Protein AF-A0A3D2V757-F1 (afdb_monomer)

Secondary structure (DSSP, 8-state):
--------HHHHHHHHHHHHTT------PPPPPPP--TTS--EEEEE--STHHHHHHHHTTTSEEEEEE-SSHHHHHHH-

Foldseek 3Di:
DDDDPDDDPVNVCVVVVVCVVVPPPPPPDDPDDQDPDPVSADADEQEFQDDPNVVVCVVRVVHRDPYYHYPDPVSSVVRD

Radius of gyration: 23.04 Å; Cα contacts (8 Å, |Δi|>4): 54; chains: 1; bounding box: 61×49×38 Å

Solvent-accessible surface area (backbone atoms only — not comparable to full-atom values): 5290 Å²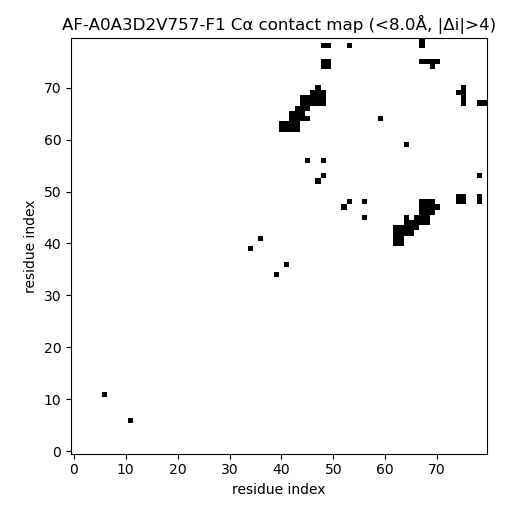 total; per-residue (Å²): 134,87,81,79,81,76,79,49,71,68,59,54,50,58,62,47,56,70,52,54,76,71,60,68,68,88,76,84,73,74,80,81,75,81,77,84,46,94,83,72,55,56,80,40,72,42,79,49,40,54,79,72,39,42,57,55,54,60,74,46,62,89,37,43,74,77,44,82,40,48,93,47,65,71,45,36,68,73,64,111

pLDDT: mean 82.67, std 15.26, range [40.59, 97.12]

Sequence (80 aa):
MRGQNKMKRRDFVKATSAGALLSGGVWSEVAAAESTASSGKLNVACVGTANRAAADISGVRQENIVALVDIDKSYLDRAA

Mean predicted aligned error: 13.51 Å

Structure (mmCIF, N/CA/C/O backbone):
data_AF-A0A3D2V757-F1
#
_entry.id   AF-A0A3D2V757-F1
#
loop_
_atom_site.group_PDB
_atom_site.id
_atom_site.type_symbol
_atom_site.label_atom_id
_atom_site.label_alt_id
_atom_site.label_comp_id
_atom_site.label_asym_id
_atom_site.label_entity_id
_atom_site.label_seq_id
_atom_site.pdbx_PDB_ins_code
_atom_site.Cartn_x
_atom_site.Cartn_y
_atom_site.Cartn_z
_atom_site.occupancy
_atom_site.B_iso_or_equiv
_atom_site.auth_seq_id
_atom_site.auth_comp_id
_atom_site.auth_asym_id
_atom_site.auth_atom_id
_atom_site.pdbx_PDB_model_num
ATOM 1 N N . MET A 1 1 ? 39.677 39.194 3.098 1.00 40.59 1 MET A N 1
ATOM 2 C CA . MET A 1 1 ? 39.356 37.750 2.980 1.00 40.59 1 MET A CA 1
ATOM 3 C C . MET A 1 1 ? 38.169 37.451 3.891 1.00 40.59 1 MET A C 1
ATOM 5 O O . MET A 1 1 ? 38.293 37.648 5.091 1.00 40.59 1 MET A O 1
ATOM 9 N N . ARG A 1 2 ? 36.996 37.085 3.352 1.00 46.31 2 ARG A N 1
ATOM 10 C CA . ARG A 1 2 ? 35.810 36.746 4.166 1.00 46.31 2 ARG A CA 1
ATOM 11 C C . ARG A 1 2 ? 35.951 35.309 4.679 1.00 46.31 2 ARG A C 1
ATOM 13 O O . ARG A 1 2 ? 35.958 34.377 3.880 1.00 46.31 2 ARG A O 1
ATOM 20 N N . GLY A 1 3 ? 36.096 35.143 5.993 1.00 50.16 3 GLY A N 1
ATOM 21 C CA . GLY A 1 3 ? 36.119 33.835 6.645 1.00 50.16 3 GLY A CA 1
ATOM 22 C C . GLY A 1 3 ? 34.750 33.165 6.543 1.00 50.16 3 GLY A C 1
ATOM 23 O O . GLY A 1 3 ? 33.772 33.652 7.100 1.00 50.16 3 GLY A O 1
ATOM 24 N N . GLN A 1 4 ? 34.676 32.062 5.804 1.00 63.12 4 GLN A N 1
ATOM 25 C CA . GLN A 1 4 ? 33.502 31.192 5.754 1.00 63.12 4 GLN A CA 1
ATOM 26 C C . GLN A 1 4 ? 33.311 30.549 7.135 1.00 63.12 4 GLN A C 1
ATOM 28 O O . GLN A 1 4 ? 34.111 29.703 7.542 1.00 63.12 4 GLN A O 1
ATOM 33 N N . ASN A 1 5 ? 32.273 30.956 7.868 1.00 62.25 5 ASN A N 1
ATOM 34 C CA . ASN A 1 5 ? 31.932 30.369 9.160 1.00 62.25 5 ASN A CA 1
ATOM 35 C C . ASN A 1 5 ? 31.367 28.953 8.935 1.00 62.25 5 ASN A C 1
ATOM 37 O O . ASN A 1 5 ? 30.181 28.777 8.662 1.00 62.25 5 ASN A O 1
ATOM 41 N N . LYS A 1 6 ? 32.231 27.930 8.971 1.00 72.44 6 LYS A N 1
ATOM 42 C CA . LYS A 1 6 ? 31.829 26.526 8.804 1.00 72.44 6 LYS A CA 1
ATOM 43 C C . LYS A 1 6 ? 31.107 26.053 10.064 1.00 72.44 6 LYS A C 1
ATOM 45 O O . LYS A 1 6 ? 31.745 25.572 10.999 1.00 72.44 6 LYS A O 1
ATOM 50 N N . MET A 1 7 ? 29.781 26.161 10.078 1.00 77.44 7 MET A N 1
ATOM 51 C CA . MET A 1 7 ? 28.967 25.504 11.101 1.00 77.44 7 MET A CA 1
ATOM 52 C C . MET A 1 7 ? 29.254 23.999 11.072 1.00 77.44 7 MET A C 1
ATOM 54 O O . MET A 1 7 ? 29.067 23.338 10.047 1.00 77.44 7 MET A O 1
ATOM 58 N N . LYS A 1 8 ? 29.746 23.438 12.181 1.00 84.69 8 LYS A N 1
ATOM 59 C CA . LYS A 1 8 ? 29.978 21.993 12.264 1.00 84.69 8 LYS A CA 1
ATOM 60 C C . LYS A 1 8 ? 28.624 21.306 12.416 1.00 84.69 8 LYS A C 1
ATOM 62 O O . LYS A 1 8 ? 27.780 21.760 13.183 1.00 84.69 8 LYS A O 1
ATOM 67 N N . ARG A 1 9 ? 28.437 20.159 11.750 1.00 78.00 9 ARG A N 1
ATOM 68 C CA . ARG A 1 9 ? 27.195 19.361 11.829 1.00 78.00 9 ARG A CA 1
ATOM 69 C C . ARG A 1 9 ? 26.738 19.109 13.271 1.00 78.00 9 ARG A C 1
ATOM 71 O O . ARG A 1 9 ? 25.547 19.157 13.541 1.00 78.00 9 ARG A O 1
ATOM 78 N N . ARG A 1 10 ? 27.676 18.898 14.205 1.00 79.56 10 ARG A N 1
ATOM 79 C CA . ARG A 1 10 ? 27.355 18.699 15.630 1.00 79.56 10 ARG A CA 1
ATOM 80 C C . ARG A 1 10 ? 26.718 19.933 16.274 1.00 79.56 10 ARG A C 1
ATOM 82 O O . ARG A 1 10 ? 25.859 19.779 17.131 1.00 79.56 10 ARG A O 1
ATOM 89 N N . ASP A 1 11 ? 27.161 21.127 15.890 1.00 81.06 11 ASP A N 1
ATOM 90 C CA . ASP A 1 11 ? 26.691 22.379 16.483 1.00 81.06 11 ASP A CA 1
ATOM 91 C C . ASP A 1 11 ? 25.272 22.674 15.984 1.00 81.06 11 ASP A C 1
ATOM 93 O O . ASP A 1 11 ? 24.406 23.050 16.766 1.00 81.06 11 ASP A O 1
ATOM 97 N N . PHE A 1 12 ? 24.999 22.358 14.713 1.00 81.88 12 PHE A N 1
ATOM 98 C CA . PHE A 1 12 ? 23.651 22.384 14.145 1.00 81.88 12 PHE A CA 1
ATOM 99 C C . PHE A 1 12 ? 22.706 21.374 14.815 1.00 81.88 12 PHE A C 1
ATOM 101 O O . PHE A 1 12 ? 21.593 21.735 15.188 1.00 81.88 12 PHE A O 1
ATOM 108 N N . VAL A 1 13 ? 23.142 20.123 15.017 1.00 81.44 13 VAL A N 1
ATOM 109 C CA . VAL A 1 13 ? 22.328 19.092 15.691 1.00 81.44 13 VAL A CA 1
ATOM 110 C C . VAL A 1 13 ? 22.026 19.484 17.141 1.00 81.44 13 VAL A C 1
ATOM 112 O O . VAL A 1 13 ? 20.887 19.354 17.571 1.00 81.44 13 VAL A O 1
ATOM 115 N N . LYS A 1 14 ? 22.999 20.035 17.881 1.00 78.62 14 LYS A N 1
ATOM 116 C CA . LYS A 1 14 ? 22.775 20.548 19.246 1.00 78.62 14 LYS A CA 1
ATOM 117 C C . LYS A 1 14 ? 21.792 21.720 19.282 1.00 78.62 14 LYS A C 1
ATOM 119 O O . LYS A 1 14 ? 20.928 21.766 20.155 1.00 78.62 14 LYS A O 1
ATOM 124 N N . ALA A 1 15 ? 21.913 22.654 18.339 1.00 74.81 15 ALA A N 1
ATOM 125 C CA . ALA A 1 15 ? 21.005 23.793 18.239 1.00 74.81 15 ALA A CA 1
ATOM 126 C C . ALA A 1 15 ? 19.570 23.357 17.888 1.00 74.81 15 ALA A C 1
ATOM 128 O O . ALA A 1 15 ? 18.612 23.888 18.439 1.00 74.81 15 ALA A O 1
ATOM 129 N N . THR A 1 16 ? 19.414 22.356 17.019 1.00 67.81 16 THR A N 1
ATOM 130 C CA . THR A 1 16 ? 18.097 21.849 16.592 1.00 67.81 16 THR A CA 1
ATOM 131 C C . THR A 1 16 ? 17.461 20.884 17.594 1.00 67.81 16 THR A C 1
ATOM 133 O O . THR A 1 16 ? 16.239 20.884 17.729 1.00 67.81 16 THR A O 1
ATOM 136 N N . SER A 1 17 ? 18.244 20.134 18.379 1.00 63.00 17 SER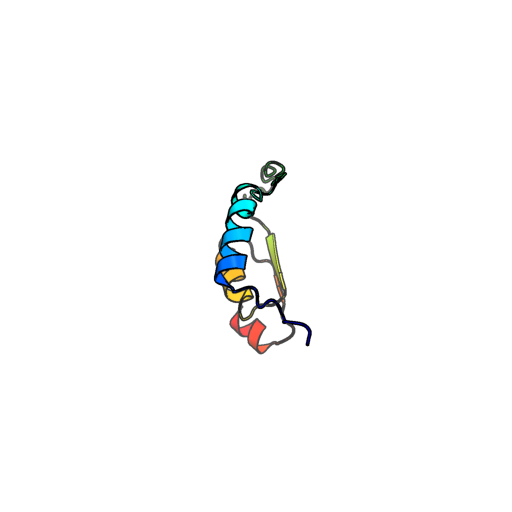 A N 1
ATOM 137 C CA . SER A 1 17 ? 17.707 19.240 19.419 1.00 63.00 17 SER A CA 1
ATOM 138 C C . SER A 1 17 ? 16.942 19.975 20.524 1.00 63.00 17 SER A C 1
ATOM 140 O O . SER A 1 17 ? 15.999 19.420 21.078 1.00 63.00 17 SER A O 1
ATOM 142 N N . ALA A 1 18 ? 17.295 21.233 20.814 1.00 61.28 18 ALA A N 1
ATOM 143 C CA . ALA A 1 18 ? 16.576 22.050 21.793 1.00 61.28 18 ALA A CA 1
ATOM 144 C C . ALA A 1 18 ? 15.180 22.490 21.301 1.00 61.28 18 ALA A C 1
ATOM 146 O O . ALA A 1 18 ? 14.282 22.683 22.113 1.00 61.28 18 ALA A O 1
ATOM 147 N N . GLY A 1 19 ? 14.978 22.610 19.981 1.00 58.19 19 GLY A N 1
ATOM 148 C CA . GLY A 1 19 ? 13.676 22.929 19.378 1.00 58.19 19 GLY A CA 1
ATOM 149 C C . GLY A 1 19 ? 12.789 21.705 19.123 1.00 58.19 19 GLY A C 1
ATOM 150 O O . GLY A 1 19 ? 11.569 21.831 19.087 1.00 58.19 19 GLY A O 1
ATOM 151 N N . ALA A 1 20 ? 13.381 20.513 18.998 1.00 57.81 20 ALA A N 1
ATOM 152 C CA . ALA A 1 20 ? 12.653 19.279 18.691 1.00 57.81 20 ALA A CA 1
ATOM 153 C C . ALA A 1 20 ? 11.724 18.802 19.827 1.00 57.81 20 ALA A C 1
ATOM 155 O O . ALA A 1 20 ? 10.723 18.138 19.574 1.00 57.81 20 ALA A O 1
ATOM 156 N N . LEU A 1 21 ? 12.017 19.177 21.077 1.00 55.72 21 LEU A N 1
ATOM 157 C CA . LEU A 1 21 ? 11.142 18.900 22.226 1.00 55.72 21 LEU A CA 1
ATOM 158 C C . LEU A 1 21 ? 9.832 19.707 22.180 1.00 55.72 21 LEU A C 1
ATOM 160 O O . LEU A 1 21 ? 8.850 19.303 22.793 1.00 55.72 21 LEU A O 1
ATOM 164 N N . LEU A 1 22 ? 9.805 20.819 21.436 1.00 55.72 22 LEU A N 1
ATOM 165 C CA . LEU A 1 22 ? 8.624 21.671 21.251 1.00 55.72 22 LEU A CA 1
ATOM 166 C C . LEU A 1 22 ? 7.920 21.433 19.909 1.00 55.72 22 LEU A C 1
ATOM 168 O O . LEU A 1 22 ? 6.818 21.929 19.702 1.00 55.72 22 LEU A O 1
ATOM 172 N N . SER A 1 23 ? 8.517 20.651 19.005 1.00 56.75 23 SER A N 1
ATOM 173 C CA . SER A 1 23 ? 7.884 20.218 17.755 1.00 56.75 23 SER A CA 1
ATOM 174 C C . SER A 1 23 ? 7.092 18.919 17.917 1.00 56.75 23 SER A C 1
ATOM 176 O O . SER A 1 23 ? 6.902 18.192 16.941 1.00 56.75 23 SER A O 1
ATOM 178 N N . GLY A 1 24 ? 6.641 18.605 19.137 1.00 57.22 24 GLY A N 1
ATOM 179 C CA . GLY A 1 24 ? 5.519 17.696 19.334 1.00 57.22 24 GLY A CA 1
ATOM 180 C C . GLY A 1 24 ? 4.311 18.331 18.659 1.00 57.22 24 GLY A C 1
ATOM 181 O O . GLY A 1 24 ? 3.631 19.154 19.262 1.00 57.22 24 GLY A O 1
ATOM 182 N N . GLY A 1 25 ? 4.150 18.057 17.364 1.00 60.62 25 GLY A N 1
ATOM 183 C CA . GLY A 1 25 ? 3.123 18.665 16.534 1.00 60.62 25 GLY A CA 1
ATOM 184 C C . GLY A 1 25 ? 1.755 18.554 17.196 1.00 60.62 25 G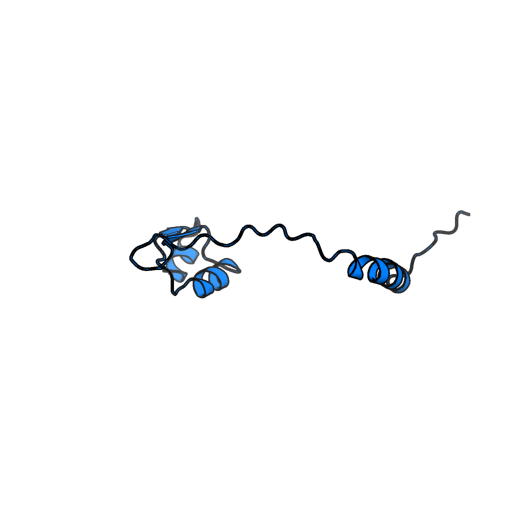LY A C 1
ATOM 185 O O . GLY A 1 25 ? 1.458 17.579 17.885 1.00 60.62 25 GLY A O 1
ATOM 186 N N . VAL A 1 26 ? 0.914 19.562 16.984 1.00 60.38 26 VAL A N 1
ATOM 187 C CA . VAL A 1 26 ? -0.503 19.453 17.321 1.00 60.38 26 VAL A CA 1
ATOM 188 C C . VAL A 1 26 ? -1.127 18.517 16.291 1.00 60.38 26 VAL A C 1
ATOM 190 O O . VAL A 1 26 ? -1.510 18.939 15.202 1.00 60.38 26 VAL A O 1
ATOM 193 N N . TRP A 1 27 ? -1.199 17.233 16.623 1.00 65.38 27 TRP A N 1
ATOM 194 C CA . TRP A 1 27 ? -2.012 16.275 15.889 1.00 65.38 27 TRP A CA 1
ATOM 195 C C . TRP A 1 27 ? -3.465 16.539 16.286 1.00 65.38 27 TRP A C 1
ATOM 197 O O . TRP A 1 27 ? -3.940 16.058 17.311 1.00 65.38 27 TRP A O 1
ATOM 207 N N . SER A 1 28 ? -4.162 17.389 15.525 1.00 67.62 28 SER A N 1
ATOM 208 C CA . SER A 1 28 ? -5.625 17.445 15.604 1.00 67.62 28 SER A CA 1
ATOM 209 C C . SER A 1 28 ? -6.166 16.186 14.938 1.00 67.62 28 SER A C 1
ATOM 211 O O . SER A 1 28 ? -6.505 16.200 13.758 1.00 67.62 28 SER A O 1
ATOM 213 N N . GLU A 1 29 ? -6.174 15.076 15.668 1.00 71.56 29 GLU A N 1
ATOM 214 C CA . GLU A 1 29 ? -6.885 13.881 15.235 1.00 71.56 29 GLU A CA 1
ATOM 215 C C . GLU A 1 29 ? -8.354 14.016 15.618 1.00 71.56 29 GLU A C 1
ATOM 217 O O . GLU A 1 29 ? -8.718 14.228 16.776 1.00 71.56 29 GLU A O 1
ATOM 222 N N . VAL A 1 30 ? -9.214 13.914 14.610 1.00 77.44 30 VAL A N 1
ATOM 223 C CA . VAL A 1 30 ? -10.629 13.634 14.827 1.00 77.44 30 VAL A CA 1
ATOM 224 C C . VAL A 1 30 ? -10.724 12.178 15.267 1.00 77.44 30 VAL A C 1
ATOM 226 O O . VAL A 1 30 ? -10.068 11.316 14.681 1.00 77.44 30 VAL A O 1
ATOM 229 N N . ALA A 1 31 ? -11.527 11.905 16.299 1.00 80.06 31 ALA A N 1
ATOM 230 C CA . ALA A 1 31 ? -11.783 10.536 16.730 1.00 80.06 31 ALA A CA 1
ATOM 231 C C . ALA A 1 31 ? -12.234 9.689 15.530 1.00 80.06 31 ALA A C 1
ATOM 233 O O . ALA A 1 31 ? -13.085 10.124 14.749 1.00 80.06 31 ALA A O 1
ATOM 234 N N . ALA A 1 32 ? -11.649 8.499 15.378 1.00 77.75 32 ALA A N 1
ATOM 235 C CA . ALA A 1 32 ? -12.034 7.587 14.312 1.00 77.75 32 ALA A CA 1
ATOM 236 C C . ALA A 1 32 ? -13.542 7.314 14.398 1.00 77.75 32 ALA A C 1
ATOM 238 O O . ALA A 1 32 ? -14.063 6.996 15.468 1.00 77.75 32 ALA A O 1
ATOM 239 N N . ALA A 1 33 ? -14.243 7.479 13.278 1.00 80.69 33 ALA A N 1
ATOM 240 C CA . ALA A 1 33 ? -15.652 7.136 13.216 1.00 80.69 33 ALA A CA 1
ATOM 241 C C . ALA A 1 33 ? -15.816 5.617 13.359 1.00 80.69 33 ALA A C 1
ATOM 243 O O . ALA A 1 33 ? -15.054 4.848 12.769 1.00 80.69 33 ALA A O 1
ATOM 244 N N . GLU A 1 34 ? -16.829 5.200 14.117 1.00 81.38 34 GLU A N 1
ATOM 245 C CA . GLU A 1 34 ? -17.237 3.798 14.195 1.00 81.38 34 GLU A CA 1
ATOM 246 C C . GLU A 1 34 ? -17.558 3.260 12.794 1.00 81.38 34 GLU A C 1
ATOM 248 O O . GLU A 1 34 ? -18.189 3.936 11.972 1.00 81.38 34 GLU A O 1
ATOM 253 N N . SER A 1 35 ? -17.117 2.033 12.515 1.00 81.25 35 SER A N 1
ATOM 254 C CA . SER A 1 35 ? -17.372 1.397 11.224 1.00 81.25 35 SER A CA 1
ATOM 255 C C . SER A 1 35 ? -18.861 1.093 11.076 1.00 81.25 35 SER A C 1
ATOM 257 O O . SER A 1 35 ? -19.465 0.438 11.921 1.00 81.25 35 SER A O 1
ATOM 259 N N . THR A 1 36 ? -19.458 1.536 9.972 1.00 85.00 36 THR A N 1
ATOM 260 C CA . THR A 1 36 ? -20.855 1.229 9.625 1.00 85.00 36 THR A CA 1
ATOM 261 C C . THR A 1 36 ? -20.982 -0.008 8.733 1.00 85.00 36 THR A C 1
ATOM 263 O O . THR A 1 36 ? -22.091 -0.408 8.375 1.00 85.00 36 THR A O 1
ATOM 266 N N . ALA A 1 37 ? -19.857 -0.625 8.355 1.00 81.94 37 ALA A N 1
ATOM 267 C CA . ALA A 1 37 ? -19.843 -1.816 7.521 1.00 81.94 37 ALA A CA 1
ATOM 268 C C . ALA A 1 37 ? -20.307 -3.040 8.320 1.00 81.94 37 ALA A C 1
ATOM 270 O O . ALA A 1 37 ? -19.761 -3.343 9.378 1.00 81.94 37 ALA A O 1
ATOM 271 N N . SER A 1 38 ? -21.258 -3.804 7.777 1.00 79.81 38 SER A N 1
ATOM 272 C CA . SER A 1 38 ? -21.787 -5.007 8.437 1.00 79.81 38 SER A CA 1
ATOM 273 C C . SER A 1 38 ? -20.725 -6.082 8.699 1.00 79.81 38 SER A C 1
ATOM 275 O O . SER A 1 38 ? -20.840 -6.840 9.657 1.00 79.81 38 SER A O 1
ATOM 277 N N . SER A 1 39 ? -19.685 -6.145 7.861 1.00 84.69 39 SER A N 1
ATOM 278 C CA . SER A 1 39 ? -18.547 -7.058 8.011 1.00 84.69 39 SER A CA 1
ATOM 279 C C . SER A 1 39 ? -17.474 -6.553 8.980 1.00 84.69 39 SER A C 1
ATOM 281 O O . SER A 1 39 ? -16.573 -7.316 9.321 1.00 84.69 39 SER A O 1
ATOM 283 N N . GLY A 1 40 ? -17.513 -5.271 9.362 1.00 87.00 40 GLY A N 1
ATOM 284 C CA . GLY A 1 40 ? -16.450 -4.605 10.117 1.00 87.00 40 GLY A CA 1
ATOM 285 C C . GLY A 1 40 ? -15.130 -4.421 9.355 1.00 87.00 40 GLY A C 1
ATOM 286 O O . GLY A 1 40 ? -14.160 -3.981 9.962 1.00 87.00 40 GLY A O 1
ATOM 287 N N . LYS A 1 41 ? -15.076 -4.735 8.051 1.00 91.81 41 LYS A N 1
ATOM 288 C CA . LYS A 1 41 ? -13.866 -4.636 7.212 1.00 91.81 41 LYS A CA 1
ATOM 289 C C . LYS A 1 41 ? -13.936 -3.493 6.209 1.00 91.81 41 LYS A C 1
ATOM 291 O O . LYS A 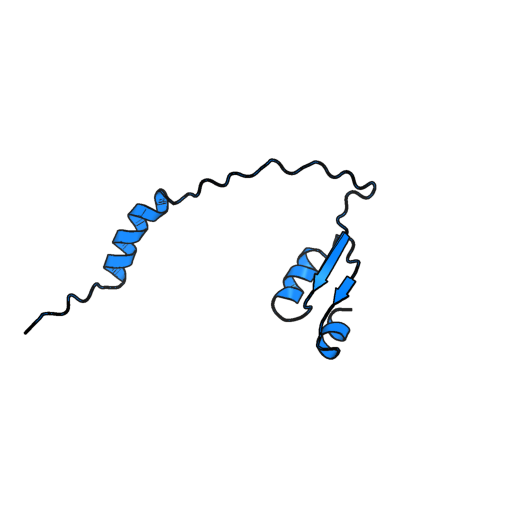1 41 ? -15.012 -3.170 5.702 1.00 91.81 41 LYS A O 1
ATOM 296 N N . LEU A 1 42 ? -12.777 -2.943 5.860 1.00 92.06 42 LEU A N 1
ATOM 297 C CA . LEU A 1 42 ? -12.637 -1.965 4.785 1.00 92.06 42 LEU A CA 1
ATOM 298 C C . LEU A 1 42 ? -12.581 -2.654 3.415 1.00 92.06 42 LEU A C 1
ATOM 300 O O . LEU A 1 42 ? -12.040 -3.749 3.274 1.00 92.06 42 LEU A O 1
ATOM 304 N N . ASN A 1 43 ? -13.099 -1.973 2.391 1.00 94.31 43 ASN A N 1
ATOM 305 C CA . ASN A 1 43 ? -12.864 -2.327 0.991 1.00 94.31 43 ASN A CA 1
ATOM 306 C C . ASN A 1 43 ? -11.698 -1.484 0.467 1.00 94.31 43 ASN A C 1
ATOM 308 O O . ASN A 1 43 ? -11.800 -0.258 0.409 1.00 94.31 43 ASN A O 1
ATOM 312 N N . VAL A 1 44 ? -10.597 -2.132 0.098 1.00 95.56 44 VAL A N 1
ATOM 313 C CA . VAL A 1 44 ? -9.332 -1.474 -0.247 1.00 95.56 44 VAL A CA 1
ATOM 314 C C . VAL A 1 44 ? -8.989 -1.730 -1.711 1.00 95.56 44 VAL A C 1
ATOM 316 O O . VAL A 1 44 ? -8.953 -2.874 -2.162 1.00 95.56 44 VAL A O 1
ATOM 319 N N . ALA A 1 45 ? -8.719 -0.659 -2.455 1.00 97.00 45 ALA A N 1
ATOM 320 C CA . ALA A 1 45 ? -8.147 -0.725 -3.795 1.00 97.00 45 ALA A CA 1
ATOM 321 C C . ALA A 1 45 ? -6.681 -0.279 -3.740 1.00 97.00 45 ALA A C 1
ATOM 323 O O . ALA A 1 45 ? -6.382 0.790 -3.206 1.00 97.00 45 ALA A O 1
ATOM 324 N N . CYS A 1 46 ? -5.774 -1.080 -4.296 1.00 96.56 46 CYS A N 1
ATOM 325 C CA . CYS A 1 46 ? -4.342 -0.788 -4.299 1.00 96.56 46 CYS A CA 1
ATOM 326 C C . CYS A 1 46 ? -3.880 -0.421 -5.714 1.00 96.56 46 CYS A C 1
ATOM 328 O O . CYS A 1 46 ? -4.022 -1.220 -6.642 1.00 96.56 46 CYS A O 1
ATOM 330 N N . VAL A 1 47 ? -3.326 0.786 -5.872 1.00 96.75 47 VAL A N 1
ATOM 331 C CA . VAL A 1 47 ? -2.770 1.292 -7.138 1.00 96.75 47 VAL A CA 1
ATOM 332 C C . VAL A 1 47 ? -1.247 1.343 -7.027 1.00 96.75 47 VAL A C 1
ATOM 334 O O . VAL A 1 47 ? -0.704 2.073 -6.200 1.00 96.75 47 VAL A O 1
ATOM 337 N N . GLY A 1 48 ? -0.575 0.563 -7.871 1.00 96.69 48 GLY A N 1
ATOM 338 C CA . GLY A 1 48 ? 0.815 0.147 -7.719 1.00 96.69 48 GLY A CA 1
ATOM 339 C C . GLY A 1 48 ? 0.919 -1.087 -6.817 1.00 96.69 48 GLY A C 1
ATOM 340 O O . GLY A 1 48 ? 0.343 -1.114 -5.729 1.00 96.69 48 GLY A O 1
ATOM 341 N N . THR A 1 49 ? 1.652 -2.115 -7.248 1.00 96.81 49 THR A N 1
ATOM 342 C CA . THR A 1 49 ? 1.712 -3.404 -6.529 1.00 96.81 49 THR A CA 1
ATOM 343 C C . THR A 1 49 ? 3.111 -3.823 -6.079 1.00 96.81 49 THR A C 1
ATOM 345 O O . THR A 1 49 ? 3.256 -4.718 -5.244 1.00 96.81 49 THR A O 1
ATOM 348 N N . ALA A 1 50 ? 4.160 -3.171 -6.583 1.00 94.19 50 ALA A N 1
ATOM 349 C CA . ALA A 1 50 ? 5.547 -3.566 -6.349 1.00 94.19 50 ALA A CA 1
ATOM 350 C C . ALA A 1 50 ? 6.290 -2.708 -5.307 1.00 94.19 50 ALA A C 1
ATOM 352 O O . ALA A 1 50 ? 5.827 -1.667 -4.836 1.00 94.19 50 ALA A O 1
ATOM 353 N N . ASN A 1 51 ? 7.511 -3.139 -4.978 1.00 93.62 51 ASN A N 1
ATOM 354 C CA . ASN A 1 51 ? 8.447 -2.435 -4.099 1.00 93.62 51 ASN A CA 1
ATOM 355 C C . ASN A 1 51 ? 7.838 -2.147 -2.721 1.00 93.62 51 ASN A C 1
ATOM 357 O O . ASN A 1 51 ? 7.555 -3.074 -1.963 1.00 93.62 51 ASN A O 1
ATOM 361 N N . ARG A 1 52 ? 7.636 -0.867 -2.385 1.00 94.81 52 ARG A N 1
ATOM 362 C CA . ARG A 1 52 ? 7.062 -0.481 -1.098 1.00 94.81 52 ARG A CA 1
ATOM 363 C C . ARG A 1 52 ? 5.593 -0.886 -0.975 1.00 94.81 52 ARG A C 1
ATOM 365 O O . ARG A 1 52 ? 5.203 -1.342 0.096 1.00 94.81 52 ARG A O 1
ATOM 372 N N . ALA A 1 53 ? 4.838 -0.826 -2.073 1.00 95.31 53 ALA A N 1
ATOM 373 C CA . ALA A 1 53 ? 3.422 -1.173 -2.077 1.00 95.31 53 ALA A CA 1
ATOM 374 C C . ALA A 1 53 ? 3.182 -2.634 -1.674 1.00 95.31 53 ALA A C 1
ATOM 376 O O . ALA A 1 53 ? 2.197 -2.922 -1.010 1.00 95.31 53 ALA A O 1
ATOM 377 N N . ALA A 1 54 ? 4.105 -3.554 -1.974 1.00 95.50 54 ALA A N 1
ATOM 378 C CA . ALA A 1 54 ? 3.967 -4.957 -1.580 1.00 95.50 54 ALA A CA 1
ATOM 379 C C . ALA A 1 54 ? 3.867 -5.139 -0.051 1.00 95.50 54 ALA A C 1
ATOM 381 O O . ALA A 1 54 ? 3.088 -5.965 0.427 1.00 95.50 54 ALA A O 1
ATOM 382 N N . ALA A 1 55 ? 4.627 -4.354 0.720 1.00 96.62 55 ALA A N 1
ATOM 383 C CA . ALA A 1 55 ? 4.556 -4.384 2.179 1.00 96.62 55 ALA A CA 1
ATOM 384 C C . ALA A 1 55 ? 3.240 -3.780 2.691 1.00 96.62 55 ALA A C 1
ATOM 386 O O . ALA A 1 55 ? 2.628 -4.344 3.595 1.00 96.62 55 ALA A O 1
ATOM 387 N N . ASP A 1 56 ? 2.782 -2.686 2.080 1.00 96.25 56 ASP A N 1
ATOM 388 C CA . ASP A 1 56 ? 1.537 -2.013 2.464 1.00 96.25 56 ASP A CA 1
ATOM 389 C C . ASP A 1 56 ? 0.317 -2.895 2.154 1.00 96.25 56 ASP A C 1
ATOM 391 O O . ASP A 1 56 ? -0.519 -3.119 3.027 1.00 96.25 56 ASP A O 1
ATOM 395 N N . ILE A 1 57 ? 0.275 -3.500 0.959 1.00 96.50 57 ILE A N 1
ATOM 396 C CA . ILE A 1 57 ? -0.733 -4.494 0.560 1.00 96.50 57 ILE A CA 1
ATOM 397 C C . ILE A 1 57 ? -0.721 -5.667 1.540 1.00 96.50 57 ILE A C 1
ATOM 399 O O . ILE A 1 57 ? -1.776 -6.108 1.990 1.00 96.50 57 ILE A O 1
ATOM 403 N N . SER A 1 58 ? 0.464 -6.158 1.924 1.00 96.12 58 SER A N 1
ATOM 404 C CA . SER A 1 58 ? 0.575 -7.218 2.929 1.00 96.12 58 SER A CA 1
ATOM 405 C C . SER A 1 58 ? 0.028 -6.802 4.295 1.00 96.12 58 SER A C 1
ATOM 407 O O . SER A 1 58 ? -0.552 -7.641 4.981 1.00 96.12 58 SER A O 1
ATOM 409 N N . GLY A 1 59 ? 0.210 -5.542 4.692 1.00 97.00 59 GLY A N 1
ATOM 410 C CA . GLY A 1 59 ? -0.279 -4.997 5.960 1.00 97.00 59 GLY A CA 1
ATOM 411 C C . GLY A 1 59 ? -1.799 -4.833 6.029 1.00 97.00 59 GLY A C 1
ATOM 412 O O . GLY A 1 59 ? -2.348 -4.726 7.123 1.00 97.00 59 GLY A O 1
ATOM 413 N N . VAL A 1 60 ? -2.484 -4.846 4.881 1.00 96.44 60 VAL A N 1
ATOM 414 C CA . VAL A 1 60 ? -3.951 -4.756 4.786 1.00 96.44 60 VAL A CA 1
ATOM 415 C C . VAL A 1 60 ? -4.603 -6.046 4.281 1.00 96.44 60 VAL A C 1
ATOM 417 O O . VAL A 1 60 ? -5.785 -6.047 3.955 1.00 96.44 60 VAL A O 1
ATOM 420 N N . ARG A 1 61 ? -3.871 -7.170 4.235 1.00 95.00 61 ARG A N 1
ATOM 421 C CA . ARG A 1 61 ? -4.378 -8.471 3.741 1.00 95.00 61 ARG A CA 1
ATOM 422 C C . ARG A 1 61 ? -5.596 -9.007 4.498 1.00 95.00 61 ARG A C 1
ATOM 424 O O . ARG A 1 61 ? -6.306 -9.856 3.969 1.00 95.00 61 ARG A O 1
ATOM 431 N N . GLN A 1 62 ? -5.819 -8.561 5.730 1.00 95.31 62 GLN A N 1
ATOM 432 C CA . GLN A 1 62 ? -6.999 -8.904 6.526 1.00 95.31 62 GLN A CA 1
ATOM 433 C C . GLN A 1 62 ? -8.279 -8.183 6.068 1.00 95.31 62 GLN A C 1
ATOM 435 O O . GLN A 1 62 ? -9.377 -8.655 6.383 1.00 95.31 62 GLN A O 1
ATOM 440 N N . GLU A 1 63 ? -8.143 -7.076 5.334 1.00 95.69 63 GLU A N 1
ATOM 441 C CA . GLU A 1 63 ? -9.247 -6.305 4.759 1.00 95.69 63 GLU A CA 1
ATOM 442 C C . GLU A 1 63 ? -9.728 -6.913 3.434 1.00 95.69 63 GLU A C 1
ATOM 444 O O . GLU A 1 63 ? -9.136 -7.850 2.894 1.00 95.69 63 GLU A O 1
ATOM 449 N N . ASN A 1 64 ? -10.817 -6.379 2.880 1.00 95.25 64 ASN A N 1
ATOM 450 C CA . ASN A 1 64 ? -11.309 -6.804 1.575 1.00 95.25 64 ASN A CA 1
ATOM 451 C C . ASN A 1 64 ? -10.542 -6.066 0.470 1.00 95.2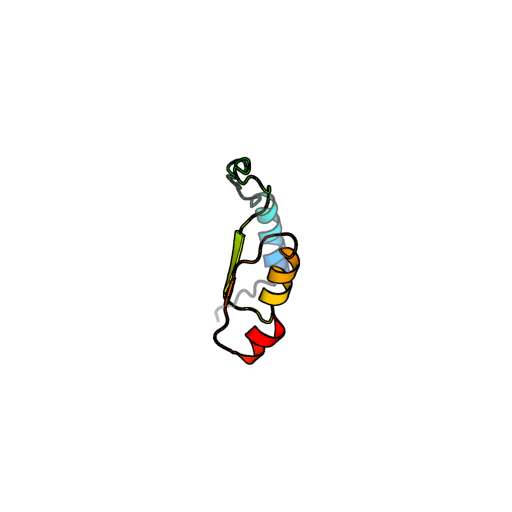5 64 ASN A C 1
ATOM 453 O O . ASN A 1 64 ? -10.885 -4.937 0.115 1.00 95.25 64 ASN A O 1
ATOM 457 N N . ILE A 1 65 ? -9.515 -6.694 -0.100 1.00 95.81 65 ILE A N 1
ATOM 458 C CA . ILE A 1 65 ? -8.825 -6.147 -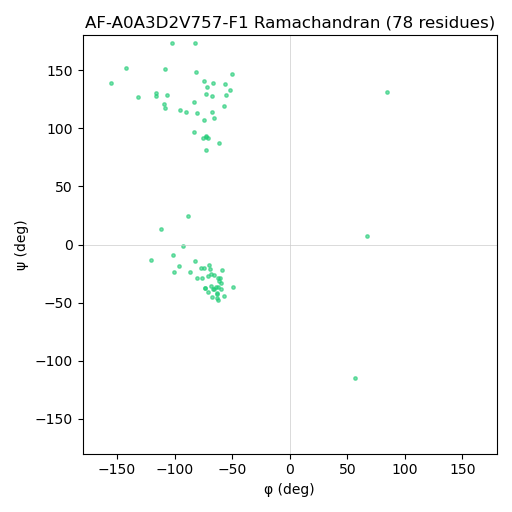1.275 1.00 95.81 65 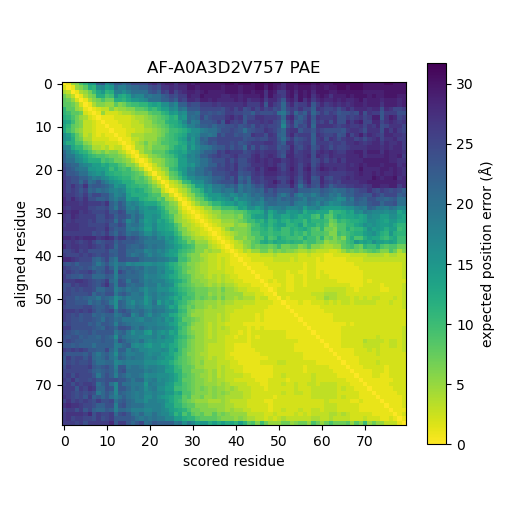ILE A CA 1
ATOM 459 C C . ILE A 1 65 ? -9.725 -6.349 -2.500 1.00 95.81 65 ILE A C 1
ATOM 46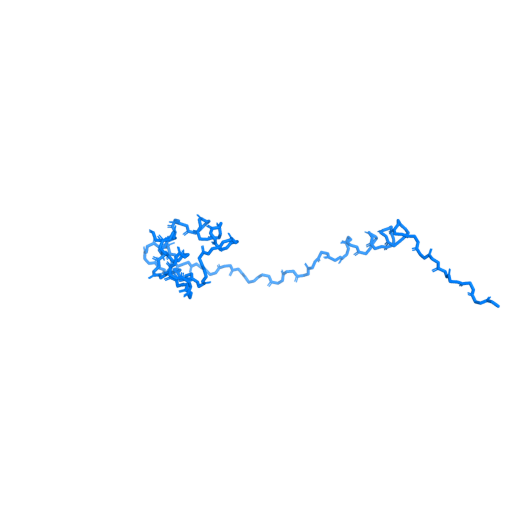1 O O . ILE A 1 65 ? -9.904 -7.470 -2.970 1.00 95.81 65 ILE A O 1
ATOM 465 N N . VAL A 1 66 ? -10.317 -5.264 -3.002 1.00 96.88 66 VAL A N 1
ATOM 466 C CA . VAL A 1 66 ? -11.307 -5.302 -4.096 1.00 96.88 66 VAL A CA 1
ATOM 467 C C . VAL A 1 66 ? -10.698 -5.048 -5.472 1.00 96.88 66 VAL A C 1
ATOM 469 O O . VAL A 1 66 ? -11.316 -5.372 -6.483 1.00 96.88 66 VAL A O 1
ATOM 472 N N . ALA A 1 67 ? -9.496 -4.469 -5.524 1.00 96.88 67 ALA A N 1
ATOM 473 C CA . ALA A 1 67 ? -8.774 -4.235 -6.767 1.00 96.88 67 ALA A CA 1
ATOM 474 C C . ALA A 1 67 ? -7.263 -4.149 -6.529 1.00 96.88 67 ALA A C 1
ATOM 476 O O . ALA A 1 67 ? -6.811 -3.491 -5.589 1.00 96.88 67 ALA A O 1
ATOM 477 N N . LEU A 1 68 ? -6.500 -4.753 -7.439 1.00 96.81 68 LEU A N 1
ATOM 478 C CA . LEU A 1 68 ? -5.073 -4.513 -7.621 1.00 96.81 68 LEU A CA 1
ATOM 479 C C . LEU A 1 68 ? -4.877 -3.919 -9.012 1.00 96.81 68 LEU A C 1
ATOM 481 O O . LEU A 1 68 ? -5.407 -4.442 -9.993 1.00 96.81 68 LEU A O 1
ATOM 485 N N . VAL A 1 69 ? -4.140 -2.818 -9.091 1.00 96.69 69 VAL A N 1
ATOM 486 C CA . VAL A 1 69 ? -3.887 -2.108 -10.344 1.00 96.69 69 VAL A CA 1
ATOM 487 C C . VAL A 1 69 ? -2.400 -1.828 -10.443 1.00 96.69 69 VAL A C 1
ATOM 489 O O . VAL A 1 69 ? -1.832 -1.218 -9.546 1.00 96.69 69 VAL A O 1
ATOM 492 N N . ASP A 1 70 ? -1.776 -2.220 -11.545 1.00 97.12 70 ASP A N 1
ATOM 493 C CA . ASP A 1 70 ? -0.431 -1.779 -11.909 1.00 97.12 70 ASP A CA 1
ATOM 494 C C . ASP A 1 70 ? -0.374 -1.580 -13.428 1.00 97.12 70 ASP A C 1
ATOM 496 O O . ASP A 1 70 ? -1.128 -2.214 -14.171 1.00 97.12 70 ASP A O 1
ATOM 500 N N . ILE A 1 71 ? 0.490 -0.676 -13.889 1.00 96.81 71 ILE A N 1
ATOM 501 C CA . ILE A 1 71 ? 0.734 -0.481 -15.322 1.00 96.81 71 ILE A CA 1
ATOM 502 C C . ILE A 1 71 ? 1.617 -1.602 -15.883 1.00 96.81 71 ILE A C 1
ATOM 504 O O . ILE A 1 71 ? 1.498 -1.951 -17.057 1.00 96.81 71 ILE A O 1
ATOM 508 N N . ASP A 1 72 ? 2.485 -2.180 -15.047 1.00 96.62 72 ASP A N 1
ATOM 509 C CA . ASP A 1 72 ? 3.326 -3.312 -15.412 1.00 96.62 72 ASP A CA 1
ATOM 510 C C . ASP A 1 72 ? 2.602 -4.623 -15.098 1.00 96.62 72 ASP A C 1
ATOM 512 O O . ASP A 1 72 ? 2.380 -4.996 -13.941 1.00 96.62 72 ASP A O 1
ATOM 516 N N . LYS A 1 73 ? 2.272 -5.369 -16.153 1.00 96.75 73 LYS A N 1
ATOM 517 C CA . LYS A 1 73 ? 1.600 -6.661 -16.027 1.00 96.75 73 LYS A CA 1
ATOM 518 C C . LYS A 1 73 ? 2.412 -7.679 -15.218 1.00 96.75 73 LYS A C 1
ATOM 520 O O . LYS A 1 73 ? 1.828 -8.459 -14.476 1.00 96.75 73 LYS A O 1
ATOM 525 N N . SER A 1 74 ? 3.739 -7.645 -15.293 1.00 96.62 74 SER A N 1
ATOM 526 C CA . SER A 1 74 ? 4.606 -8.548 -14.531 1.00 96.62 74 SER A CA 1
ATOM 527 C C . SER A 1 74 ? 4.510 -8.275 -13.031 1.00 96.62 74 SER A C 1
ATOM 529 O O . SER A 1 74 ? 4.532 -9.206 -12.229 1.00 96.62 74 SER A O 1
ATOM 531 N N . TYR A 1 75 ? 4.406 -7.005 -12.631 1.00 96.44 75 TYR A N 1
ATOM 532 C CA . TYR A 1 75 ? 4.203 -6.639 -11.227 1.00 96.44 75 TYR A CA 1
ATOM 533 C C . TYR A 1 75 ? 2.792 -6.938 -10.751 1.00 96.44 75 TYR A C 1
ATOM 535 O O . TYR A 1 75 ? 2.626 -7.399 -9.620 1.00 96.44 75 TYR A O 1
ATOM 543 N N . LEU A 1 76 ? 1.793 -6.741 -11.606 1.00 96.25 76 LEU A N 1
ATOM 544 C CA . LEU A 1 76 ? 0.423 -7.116 -11.289 1.00 96.25 76 LEU A CA 1
ATOM 545 C C . LEU A 1 76 ? 0.296 -8.632 -11.066 1.00 96.25 76 LEU A C 1
ATOM 547 O O . LEU A 1 76 ? -0.224 -9.050 -10.035 1.00 96.25 76 LEU 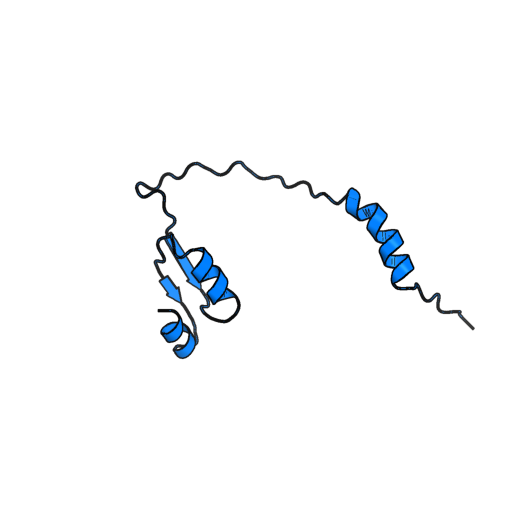A O 1
ATOM 551 N N . ASP A 1 77 ? 0.857 -9.447 -11.962 1.00 95.38 77 ASP A N 1
ATOM 552 C CA . ASP A 1 77 ? 0.789 -10.916 -11.901 1.00 95.38 77 ASP A CA 1
ATOM 553 C C . ASP A 1 77 ? 1.539 -11.500 -10.690 1.00 95.38 77 ASP A C 1
ATOM 555 O O . ASP A 1 77 ? 1.205 -12.576 -10.211 1.00 95.38 77 ASP A O 1
ATOM 559 N N . ARG A 1 78 ? 2.549 -10.794 -10.168 1.00 92.31 78 ARG A N 1
ATOM 560 C CA . ARG A 1 78 ? 3.258 -11.176 -8.933 1.00 92.31 78 ARG A CA 1
ATOM 561 C C . ARG A 1 78 ? 2.485 -10.856 -7.654 1.00 92.31 78 ARG A C 1
ATOM 563 O O . ARG A 1 78 ? 2.866 -11.347 -6.593 1.00 92.31 78 ARG A O 1
ATOM 570 N N . ALA A 1 79 ? 1.523 -9.942 -7.732 1.00 88.69 79 ALA A N 1
ATOM 571 C CA . ALA A 1 79 ? 0.786 -9.433 -6.582 1.00 88.69 79 ALA A CA 1
ATOM 572 C C . ALA A 1 79 ? -0.600 -10.070 -6.422 1.00 88.69 79 ALA A C 1
ATOM 574 O O . ALA A 1 79 ? -1.127 -10.054 -5.307 1.00 88.69 79 ALA A O 1
ATOM 575 N N . ALA A 1 80 ? -1.159 -10.594 -7.517 1.00 78.19 80 ALA A N 1
ATOM 576 C CA . ALA A 1 80 ? -2.351 -11.439 -7.533 1.00 78.19 80 ALA A CA 1
ATOM 577 C C . ALA A 1 80 ? -2.077 -12.812 -6.895 1.00 78.19 80 ALA A C 1
ATOM 579 O O . ALA A 1 80 ? -2.995 -13.320 -6.214 1.00 78.19 80 ALA A O 1
#